Protein AF-A0A642VAM4-F1 (afdb_monomer_lite)

Structure (mmCIF, N/CA/C/O backbone):
data_AF-A0A642VAM4-F1
#
_entry.id   AF-A0A642VAM4-F1
#
loop_
_atom_site.group_PDB
_atom_site.id
_atom_site.type_symbol
_atom_site.label_atom_id
_atom_site.label_alt_id
_atom_site.label_comp_id
_atom_site.label_asym_id
_atom_site.label_entity_id
_atom_site.label_seq_id
_atom_site.pdbx_PDB_ins_code
_atom_site.Cartn_x
_atom_site.Cartn_y
_atom_site.Cartn_z
_atom_site.occupancy
_atom_site.B_iso_or_equiv
_atom_site.auth_seq_id
_atom_site.auth_comp_id
_atom_site.auth_asym_id
_atom_site.auth_atom_id
_atom_site.pdbx_PDB_model_num
ATOM 1 N N . MET A 1 1 ? 20.743 -8.799 20.109 1.00 31.53 1 MET A N 1
ATOM 2 C CA . MET A 1 1 ? 20.807 -8.190 18.761 1.00 31.53 1 MET A CA 1
ATOM 3 C C . MET A 1 1 ? 19.372 -8.131 18.314 1.00 31.53 1 MET A C 1
ATOM 5 O O . MET A 1 1 ? 18.839 -9.100 17.797 1.00 31.53 1 MET A O 1
ATOM 9 N N . ASP A 1 2 ? 18.741 -7.068 18.778 1.00 27.41 2 ASP A N 1
ATOM 10 C CA . ASP A 1 2 ? 17.347 -7.050 19.179 1.00 27.41 2 ASP A CA 1
ATOM 11 C C . ASP A 1 2 ? 16.451 -6.724 17.987 1.00 27.41 2 ASP A C 1
ATOM 13 O O . ASP A 1 2 ? 16.584 -5.674 17.354 1.00 27.41 2 ASP A O 1
ATOM 17 N N . ASP A 1 3 ? 15.558 -7.664 17.685 1.00 27.31 3 ASP A N 1
ATOM 18 C CA . ASP A 1 3 ? 14.416 -7.503 16.795 1.00 27.31 3 ASP A CA 1
ATOM 19 C C . ASP A 1 3 ? 13.495 -6.412 17.358 1.00 27.31 3 ASP A C 1
ATOM 21 O O . ASP A 1 3 ? 12.686 -6.652 18.252 1.00 27.31 3 ASP A O 1
ATOM 25 N N . LEU A 1 4 ? 13.648 -5.189 16.847 1.00 27.45 4 LEU A N 1
ATOM 26 C CA . LEU A 1 4 ? 12.804 -4.051 17.196 1.00 27.45 4 LEU A CA 1
ATOM 27 C C . LEU A 1 4 ? 11.344 -4.324 16.792 1.00 27.45 4 LEU A C 1
ATOM 29 O O . LEU A 1 4 ? 10.992 -4.384 15.606 1.00 27.45 4 LEU A O 1
ATOM 33 N N . GLU A 1 5 ? 10.520 -4.471 17.829 1.00 28.89 5 GLU A N 1
ATOM 34 C CA . GLU A 1 5 ? 9.065 -4.602 17.830 1.00 28.89 5 GLU A CA 1
A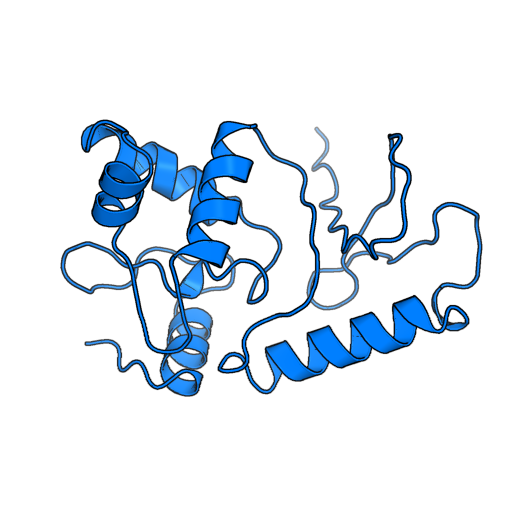TOM 35 C C . GLU A 1 5 ? 8.394 -3.602 16.876 1.00 28.89 5 GLU A C 1
ATOM 37 O O . GLU A 1 5 ? 8.727 -2.415 16.784 1.00 28.89 5 GLU A O 1
ATOM 42 N N . THR A 1 6 ? 7.477 -4.128 16.062 1.00 31.47 6 THR A N 1
ATOM 43 C CA . THR A 1 6 ? 6.891 -3.430 14.921 1.00 31.47 6 THR A CA 1
ATOM 44 C C . THR A 1 6 ? 5.561 -2.796 15.294 1.00 31.47 6 THR A C 1
ATOM 46 O O . THR A 1 6 ? 4.468 -3.318 15.082 1.00 31.47 6 THR A O 1
ATOM 49 N N . VAL A 1 7 ? 5.708 -1.552 15.704 1.00 31.05 7 VAL A N 1
ATOM 50 C CA . VAL A 1 7 ? 4.645 -0.604 15.969 1.00 31.05 7 VAL A CA 1
ATOM 51 C C . VAL A 1 7 ? 3.875 -0.178 14.713 1.00 31.05 7 VAL A C 1
ATOM 53 O O . VAL A 1 7 ? 4.486 0.267 13.740 1.00 31.05 7 VAL A O 1
ATOM 56 N N . CYS A 1 8 ? 2.536 -0.262 14.737 1.00 33.09 8 CYS A N 1
ATOM 57 C CA . CYS A 1 8 ? 1.639 0.350 13.745 1.00 33.09 8 CYS A CA 1
ATOM 58 C C . CYS A 1 8 ? 0.842 1.484 14.399 1.00 33.09 8 CYS A C 1
ATOM 60 O O . CYS A 1 8 ? 0.187 1.251 15.409 1.00 33.09 8 CYS A O 1
ATOM 62 N N . TYR A 1 9 ? 0.835 2.673 13.792 1.00 37.34 9 TYR A N 1
ATOM 63 C CA . TYR A 1 9 ? 0.047 3.815 14.258 1.00 37.34 9 TYR A CA 1
ATOM 64 C C . TYR A 1 9 ? -1.081 4.116 13.257 1.00 37.34 9 TYR A C 1
ATOM 66 O O . TYR A 1 9 ? -0.848 4.315 12.067 1.00 37.34 9 TYR A O 1
ATOM 74 N N . ILE A 1 10 ? -2.332 4.147 13.715 1.00 39.78 10 ILE A N 1
ATOM 75 C CA . ILE A 1 10 ? -3.439 4.711 12.932 1.00 39.78 10 ILE A CA 1
ATOM 76 C C . ILE A 1 10 ? -3.670 6.105 13.503 1.00 39.78 10 ILE A C 1
ATOM 78 O O . ILE A 1 10 ? -4.180 6.252 14.611 1.00 39.78 10 ILE A O 1
ATOM 82 N N . SER A 1 11 ? -3.211 7.128 12.779 1.00 33.75 11 SER A N 1
ATOM 83 C CA . SER A 1 11 ? -3.373 8.515 13.207 1.00 33.75 11 SER A CA 1
ATOM 84 C C . SER A 1 11 ? -4.836 8.911 13.082 1.00 33.75 11 SER A C 1
ATOM 86 O O . SER A 1 11 ? -5.355 9.092 11.984 1.00 33.75 11 SER A O 1
ATOM 88 N N . LEU A 1 12 ? -5.498 9.072 14.222 1.00 30.59 12 LEU A N 1
ATOM 89 C CA . LEU A 1 12 ? -6.784 9.745 14.292 1.00 30.59 12 LEU A CA 1
ATOM 90 C C . LEU A 1 12 ? -6.526 11.246 14.214 1.00 30.59 12 LEU A C 1
ATOM 92 O O . LEU A 1 12 ? -6.060 11.863 15.169 1.00 30.59 12 LEU A O 1
ATOM 96 N N . SER A 1 13 ? -6.779 11.833 13.048 1.00 26.75 13 SER A N 1
ATOM 97 C CA . SER A 1 13 ? -6.557 13.257 12.833 1.00 26.75 13 SER A CA 1
ATOM 98 C C . SER A 1 13 ? -7.499 14.102 13.698 1.00 26.75 13 SER A C 1
ATOM 100 O O . SER A 1 13 ? -8.688 14.214 13.405 1.00 26.75 13 SER A O 1
ATOM 102 N N . SER A 1 14 ? -6.942 14.786 14.692 1.00 31.16 14 SER A N 1
ATOM 103 C CA . SER A 1 14 ? -7.301 16.173 14.993 1.00 31.16 14 SER A CA 1
ATOM 104 C C . SER A 1 14 ? -6.051 16.890 15.503 1.00 31.16 14 SER A C 1
ATOM 106 O O . SER A 1 14 ? -5.667 16.713 16.652 1.00 31.16 14 SER A O 1
ATOM 108 N N . SER A 1 15 ? -5.399 17.627 14.596 1.00 36.22 15 SER A N 1
ATOM 109 C CA . SER A 1 15 ? -4.418 18.697 14.844 1.00 36.22 15 SER A CA 1
ATOM 110 C C . SER A 1 15 ? -3.511 18.563 16.079 1.00 36.22 15 SER A C 1
ATOM 112 O O . SER A 1 15 ? -3.882 19.000 17.165 1.00 36.22 15 SER A O 1
ATOM 114 N N . SER A 1 16 ? -2.294 18.055 15.864 1.00 28.23 16 SER A N 1
ATOM 115 C CA . SER A 1 16 ? -1.001 18.478 16.450 1.00 28.23 16 SER A CA 1
ATOM 116 C C . SER A 1 16 ? -0.077 17.268 16.623 1.00 28.23 16 SER A C 1
ATOM 118 O O . SER A 1 16 ? -0.332 16.346 17.387 1.00 28.23 16 SER A O 1
ATOM 120 N N . THR A 1 17 ? 0.990 17.244 15.831 1.00 31.89 17 THR A N 1
ATOM 121 C CA . THR A 1 17 ? 2.098 16.284 15.912 1.00 31.89 17 THR A CA 1
ATOM 122 C C . THR A 1 17 ? 3.120 16.727 16.949 1.00 31.89 17 THR A C 1
ATOM 124 O O . THR A 1 17 ? 3.502 17.894 16.894 1.00 31.89 17 THR A O 1
ATOM 127 N N . SER A 1 18 ? 3.660 15.794 17.745 1.00 28.38 18 SER A N 1
ATOM 128 C CA . SER A 1 18 ? 5.104 15.636 18.041 1.00 28.38 18 SER A CA 1
ATOM 129 C C . SER A 1 18 ? 5.340 14.315 18.841 1.00 28.38 18 SER A C 1
ATOM 131 O O . SER A 1 18 ? 4.356 13.667 19.198 1.00 28.38 18 SER A O 1
ATOM 133 N N . PRO A 1 19 ? 6.584 13.801 18.963 1.00 31.66 19 PRO A N 1
ATOM 134 C CA . PRO A 1 19 ? 7.017 12.510 18.401 1.00 31.66 19 PRO A CA 1
ATOM 135 C C . PRO A 1 19 ? 7.529 11.550 19.500 1.00 31.66 19 PRO A C 1
ATOM 137 O O . PRO A 1 19 ? 7.694 11.978 20.628 1.00 31.66 19 PRO A O 1
ATOM 140 N N . GLU A 1 20 ? 7.827 10.284 19.173 1.00 33.62 20 GLU A N 1
ATOM 141 C CA . GLU A 1 20 ? 8.321 9.217 20.094 1.00 33.62 20 GLU A CA 1
ATOM 142 C C . GLU A 1 20 ? 7.218 8.305 20.671 1.00 33.62 20 GLU A C 1
ATOM 144 O O . GLU A 1 20 ? 6.982 8.246 21.872 1.00 33.62 20 GLU A O 1
ATOM 149 N N . LEU A 1 21 ? 6.462 7.624 19.799 1.00 32.59 21 LEU A N 1
ATOM 150 C CA . LEU A 1 21 ? 5.102 7.225 20.155 1.00 32.59 21 LEU A CA 1
ATOM 151 C C . LEU A 1 21 ? 4.635 5.854 19.586 1.00 32.59 21 LEU A C 1
ATOM 153 O O . LEU A 1 21 ? 4.150 5.760 18.460 1.00 32.59 21 LEU A O 1
ATOM 157 N N . PHE A 1 22 ? 4.718 4.840 20.460 1.00 33.88 22 PHE A N 1
ATOM 158 C CA . PHE A 1 22 ? 3.704 3.795 20.754 1.00 33.88 22 PHE A CA 1
ATOM 159 C C . PHE A 1 22 ? 3.564 2.530 19.936 1.00 33.88 22 PHE A C 1
ATOM 161 O O . PHE A 1 22 ? 2.669 2.437 19.101 1.00 33.88 22 PHE A O 1
ATOM 168 N N . GLY A 1 23 ? 4.346 1.512 20.321 1.00 28.81 23 GLY A N 1
ATOM 169 C CA . GLY A 1 23 ? 4.054 0.105 20.045 1.00 28.81 23 GLY A CA 1
ATOM 170 C C . GLY A 1 23 ? 2.664 -0.289 20.477 1.00 28.81 23 GLY A C 1
ATOM 171 O O . GLY A 1 23 ? 2.146 0.256 21.440 1.00 28.81 23 GLY A O 1
ATOM 172 N N . ASP A 1 24 ? 1.980 -1.191 19.791 1.00 36.69 24 ASP A N 1
ATOM 173 C CA . ASP A 1 24 ? 2.335 -2.224 18.829 1.00 36.69 24 ASP A CA 1
ATOM 174 C C . ASP A 1 24 ? 0.896 -2.584 18.218 1.00 36.69 24 ASP A C 1
ATOM 176 O O . ASP A 1 24 ? -0.109 -2.470 18.898 1.00 36.69 24 ASP A O 1
ATOM 180 N N . ALA A 1 25 ? 0.679 -2.941 16.930 1.00 33.88 25 ALA A N 1
ATOM 181 C CA . ALA A 1 25 ? -0.522 -3.564 16.214 1.00 33.88 25 ALA A CA 1
ATOM 182 C C . ALA A 1 25 ? -1.437 -4.850 16.655 1.00 33.88 25 ALA A C 1
ATOM 184 O O . ALA A 1 25 ? -1.590 -5.791 15.869 1.00 33.88 25 ALA A O 1
ATOM 185 N N . ARG A 1 26 ? -2.060 -5.018 17.850 1.00 32.59 26 ARG A N 1
ATOM 186 C CA . ARG A 1 26 ? -2.275 -6.362 18.543 1.00 32.59 26 ARG A CA 1
ATOM 187 C C . ARG A 1 26 ? -2.992 -7.474 17.807 1.00 32.59 26 ARG A C 1
ATOM 189 O O . ARG A 1 26 ? -4.005 -7.300 17.152 1.00 32.59 26 ARG A O 1
ATOM 196 N N . ALA A 1 27 ? -2.554 -8.693 18.102 1.00 35.22 27 ALA A N 1
ATOM 197 C CA . ALA A 1 27 ? -3.352 -9.923 18.076 1.00 35.22 27 ALA A CA 1
ATOM 198 C C . ALA A 1 27 ? -3.665 -10.565 16.714 1.00 35.22 27 ALA A C 1
ATOM 200 O O . ALA A 1 27 ? -4.017 -11.741 16.681 1.00 35.22 27 ALA A O 1
ATOM 201 N N . ARG A 1 28 ? -3.413 -9.894 15.587 1.00 35.50 28 ARG A N 1
ATOM 202 C CA . ARG A 1 28 ? -3.104 -10.592 14.314 1.00 35.50 28 ARG A CA 1
ATOM 203 C C . ARG A 1 28 ? -1.684 -10.294 13.816 1.00 35.50 28 ARG A C 1
ATOM 205 O O . ARG A 1 28 ? -1.154 -11.045 13.004 1.00 35.50 28 ARG A O 1
ATOM 212 N N . LEU A 1 29 ? -1.066 -9.270 14.421 1.00 39.75 29 LEU A N 1
ATOM 213 C CA . LEU A 1 29 ? 0.345 -8.886 14.364 1.00 39.75 29 LEU A CA 1
ATOM 214 C C . LEU A 1 29 ? 1.056 -8.977 15.751 1.00 39.75 29 LEU A C 1
ATOM 216 O O . LEU A 1 29 ? 2.182 -8.511 15.828 1.00 39.75 29 LEU A O 1
ATOM 220 N N . LYS A 1 30 ? 0.436 -9.535 16.828 1.00 32.56 30 LYS A N 1
ATOM 221 C CA . LYS A 1 30 ? 0.907 -9.559 18.262 1.00 32.56 30 LYS A CA 1
ATOM 222 C C . LYS A 1 30 ? 1.531 -8.256 18.776 1.00 32.56 30 LYS A C 1
ATOM 224 O O . LYS A 1 30 ? 2.703 -8.016 18.556 1.00 32.56 30 LYS A O 1
ATOM 229 N N . THR A 1 31 ? 0.781 -7.377 19.402 1.00 32.84 31 THR A N 1
ATOM 230 C CA . THR A 1 31 ? 1.242 -5.995 19.368 1.00 32.84 31 THR A CA 1
ATOM 231 C C . THR A 1 31 ? 0.382 -5.095 20.283 1.00 32.84 31 THR A C 1
ATOM 233 O O . THR A 1 31 ? -0.711 -4.716 19.968 1.00 32.84 31 THR A O 1
ATOM 236 N N . ASP A 1 32 ? 0.709 -4.849 21.529 1.00 35.31 32 ASP A N 1
ATOM 237 C CA . ASP A 1 32 ? -0.149 -4.042 22.411 1.00 35.31 32 ASP A CA 1
ATOM 238 C C . ASP A 1 32 ? -0.590 -2.671 21.863 1.00 35.31 32 ASP A C 1
ATOM 240 O O . ASP A 1 32 ? 0.234 -1.787 21.772 1.00 35.31 32 ASP A O 1
ATOM 244 N N . LEU A 1 33 ? -1.873 -2.435 21.540 1.00 39.69 33 LEU A N 1
ATOM 245 C CA . LEU A 1 33 ? -2.341 -1.062 21.293 1.00 39.69 33 LEU A CA 1
ATOM 246 C C . LEU A 1 33 ? -2.373 -0.355 22.652 1.00 39.69 33 LEU A C 1
ATOM 248 O O . LEU A 1 33 ? -3.319 -0.540 23.417 1.00 39.69 33 LEU A O 1
ATOM 252 N N . VAL A 1 34 ? -1.312 0.388 22.971 1.00 39.12 34 VAL A N 1
ATOM 253 C CA . VAL A 1 34 ? -1.170 1.138 24.224 1.00 39.12 34 VAL A CA 1
ATOM 254 C C . VAL A 1 34 ? -1.453 2.610 23.966 1.00 39.12 34 VAL A C 1
ATOM 256 O O . VAL A 1 34 ? -0.989 3.196 22.987 1.00 39.12 34 VAL A O 1
ATOM 259 N N . SER A 1 35 ? -2.232 3.220 24.853 1.00 37.09 35 SER A N 1
ATOM 260 C CA . SER A 1 35 ? -2.413 4.664 24.870 1.00 37.09 35 SER A CA 1
ATOM 261 C C . SER A 1 35 ? -1.116 5.380 25.182 1.00 37.09 35 SER A C 1
ATOM 263 O O . SER A 1 35 ? -0.380 5.009 26.097 1.00 37.09 35 SER A O 1
ATOM 265 N N . VAL A 1 36 ? -0.952 6.507 24.523 1.00 39.44 36 VAL A N 1
ATOM 266 C CA . VAL A 1 36 ? 0.144 7.441 24.736 1.00 39.44 36 VAL A CA 1
ATOM 267 C C . VAL A 1 36 ? 0.289 7.921 26.174 1.00 39.44 36 VAL A C 1
ATOM 269 O O . VAL A 1 36 ? 1.379 8.122 26.696 1.00 39.44 36 VAL A O 1
ATOM 272 N N . ASP A 1 37 ? -0.860 8.138 26.783 1.00 43.47 37 ASP A N 1
ATOM 273 C CA . ASP A 1 37 ? -1.090 8.900 27.998 1.00 43.47 37 ASP A CA 1
ATOM 274 C C . ASP A 1 37 ? -1.597 8.007 29.140 1.00 43.47 37 ASP A C 1
ATOM 276 O O . ASP A 1 37 ? -2.084 8.501 30.153 1.00 43.47 37 ASP A O 1
ATOM 280 N N . GLY A 1 38 ? -1.514 6.682 28.976 1.00 43.47 38 GLY A N 1
ATOM 281 C CA . GLY A 1 38 ? -2.087 5.714 29.918 1.00 43.47 38 GLY A CA 1
ATOM 282 C C . GLY A 1 38 ? -3.622 5.695 29.938 1.00 43.47 38 GLY A C 1
ATOM 283 O O . GLY A 1 38 ? -4.207 5.062 30.820 1.00 43.47 38 GLY A O 1
ATOM 284 N N . SER A 1 39 ? -4.284 6.390 29.004 1.00 50.53 39 SER A N 1
ATOM 285 C CA . SER A 1 39 ? -5.734 6.340 28.861 1.00 50.53 39 SER A CA 1
ATOM 286 C C . SER A 1 39 ? -6.212 4.953 28.424 1.00 50.53 39 SER A C 1
ATOM 288 O O . SER A 1 39 ? -5.606 4.238 27.636 1.00 50.53 39 SER A O 1
ATOM 290 N N . ASP A 1 40 ? -7.354 4.527 28.939 1.00 57.69 40 ASP A N 1
ATOM 291 C CA . ASP A 1 40 ? -7.969 3.291 28.472 1.00 57.69 40 ASP A CA 1
ATOM 292 C C . ASP A 1 40 ? -8.472 3.503 27.029 1.00 57.69 40 ASP A C 1
ATOM 294 O O . ASP A 1 40 ? -9.542 4.081 26.821 1.00 57.69 40 ASP A O 1
ATOM 298 N N . LEU A 1 41 ? -7.691 3.082 26.021 1.00 56.84 41 LEU A N 1
ATOM 299 C CA . LEU A 1 41 ? -8.042 3.224 24.597 1.00 56.84 41 LEU A CA 1
ATOM 300 C C . LEU A 1 41 ? -9.391 2.573 24.275 1.00 56.84 41 LEU A C 1
ATOM 302 O O . LEU A 1 41 ? -10.129 3.061 23.423 1.00 56.84 41 LEU A O 1
ATOM 306 N N . GLU A 1 42 ? -9.763 1.510 24.990 1.00 53.62 42 GLU A N 1
ATOM 307 C CA . GLU A 1 42 ? -11.062 0.849 24.839 1.00 53.62 42 GLU A CA 1
ATOM 308 C C . G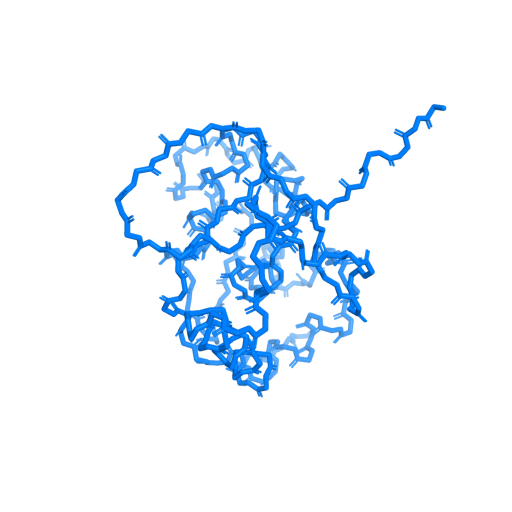LU A 1 42 ? -12.214 1.675 25.444 1.00 53.62 42 GLU A C 1
ATOM 310 O O . GLU A 1 42 ? -13.379 1.297 25.315 1.00 53.62 42 GLU A O 1
ATOM 315 N N . LYS A 1 43 ? -11.948 2.828 26.068 1.00 59.34 43 LYS A N 1
ATOM 316 C CA . LYS A 1 43 ? -12.960 3.838 26.426 1.00 59.34 43 LYS A CA 1
ATOM 317 C C . LYS A 1 43 ? -12.989 5.022 25.464 1.00 59.34 43 LYS A C 1
ATOM 319 O O . LYS A 1 43 ? -14.010 5.708 25.416 1.00 59.34 43 LYS A O 1
ATOM 324 N N . ASP A 1 44 ? -11.948 5.223 24.658 1.00 59.94 44 ASP A N 1
ATOM 325 C CA . ASP A 1 44 ? -11.924 6.274 23.644 1.00 59.94 44 ASP A CA 1
ATOM 326 C C . ASP A 1 44 ? -12.877 5.925 22.486 1.00 59.94 44 ASP A C 1
ATOM 328 O O . ASP A 1 44 ? -12.726 4.930 21.770 1.00 59.94 44 ASP A O 1
ATOM 332 N N . SER A 1 45 ? -13.894 6.764 22.287 1.00 62.53 45 SER A N 1
ATOM 333 C CA . SER A 1 45 ? -14.891 6.587 21.227 1.00 62.53 45 SER A CA 1
ATOM 334 C C . SER A 1 45 ? -14.277 6.612 19.822 1.00 62.53 45 SER A C 1
ATOM 336 O O . SER A 1 45 ? -14.777 5.936 18.918 1.00 62.53 45 SER A O 1
ATOM 338 N N . ARG A 1 46 ? -13.167 7.331 19.627 1.00 60.34 46 ARG A N 1
ATOM 339 C CA . ARG A 1 46 ? -12.443 7.419 18.351 1.00 60.34 46 ARG A CA 1
ATOM 340 C C . ARG A 1 46 ? -11.695 6.123 18.056 1.00 60.34 46 ARG A C 1
ATOM 342 O O . ARG A 1 46 ? -11.702 5.661 16.913 1.00 60.34 46 ARG A O 1
ATOM 349 N N . PHE A 1 47 ? -11.099 5.510 19.079 1.00 61.22 47 PHE A N 1
ATOM 350 C CA . PHE A 1 47 ? -10.431 4.215 18.954 1.00 61.22 47 PHE A CA 1
ATOM 351 C C . PHE A 1 47 ? -11.426 3.115 18.578 1.00 61.22 47 PHE A C 1
ATOM 353 O O . PHE A 1 47 ? -11.193 2.385 17.614 1.00 61.22 47 PHE A O 1
ATOM 360 N N . LYS A 1 48 ? -12.582 3.056 19.255 1.00 61.88 48 LYS A N 1
ATOM 361 C CA . LYS A 1 48 ? -13.668 2.119 18.909 1.00 61.88 48 LYS A CA 1
ATOM 362 C C . LYS A 1 48 ? -14.110 2.271 17.460 1.00 61.88 48 LYS A C 1
ATOM 364 O O . LYS A 1 48 ? -14.122 1.291 16.721 1.00 61.88 48 LYS A O 1
ATOM 369 N N . LYS A 1 49 ? -14.377 3.510 17.036 1.00 65.19 49 LYS A N 1
ATOM 370 C CA . LYS A 1 49 ? -14.776 3.814 15.659 1.00 65.19 49 LYS A CA 1
ATOM 371 C C . LYS A 1 49 ? -13.715 3.381 14.644 1.00 65.19 49 LYS A C 1
ATOM 373 O O . LYS A 1 49 ? -14.043 2.790 13.623 1.00 65.19 49 LYS A O 1
ATOM 378 N N . THR A 1 50 ? -12.440 3.620 14.939 1.00 63.69 50 THR A N 1
ATOM 379 C CA . THR A 1 50 ? -11.325 3.200 14.073 1.00 63.69 50 THR A CA 1
ATOM 380 C C . THR A 1 50 ? -11.235 1.685 13.974 1.00 63.69 50 THR A C 1
ATOM 382 O O . THR A 1 50 ? -11.089 1.142 12.883 1.00 63.69 50 THR A O 1
ATOM 385 N N . LYS A 1 51 ? -11.354 0.989 15.107 1.00 65.50 51 LYS A N 1
ATOM 386 C CA . LYS A 1 51 ? -11.341 -0.474 15.187 1.00 65.50 51 LYS A CA 1
ATOM 387 C C . LYS A 1 51 ? -12.479 -1.084 14.367 1.00 65.50 51 LYS A C 1
ATOM 389 O O . LYS A 1 51 ? -12.249 -2.047 13.639 1.00 65.50 51 LYS A O 1
ATOM 394 N N . GLU A 1 52 ? -13.671 -0.495 14.435 1.00 67.25 52 GLU A N 1
ATOM 395 C CA . GLU A 1 52 ? -14.816 -0.865 13.597 1.00 67.25 52 GLU A CA 1
ATOM 396 C C . GLU A 1 52 ? -14.531 -0.618 12.110 1.00 67.25 52 GLU A C 1
ATOM 398 O O . GLU A 1 52 ? -14.675 -1.533 11.308 1.00 67.25 52 GLU A O 1
ATOM 403 N N . GLN A 1 53 ? -14.015 0.556 11.738 1.00 66.38 53 GLN A N 1
ATOM 404 C CA . GLN A 1 53 ? -13.660 0.864 10.346 1.00 66.38 53 GLN A CA 1
ATOM 405 C C . GLN A 1 53 ? -12.582 -0.075 9.779 1.00 66.38 53 GLN A C 1
ATOM 407 O O . GLN A 1 53 ? -12.665 -0.491 8.625 1.00 66.38 53 GLN A O 1
ATOM 412 N N . VAL A 1 54 ? -11.573 -0.438 10.576 1.00 66.88 54 VAL A N 1
ATOM 413 C CA . VAL A 1 54 ? -10.548 -1.416 10.178 1.00 66.88 54 VAL A CA 1
ATOM 414 C C . VAL A 1 54 ? -11.165 -2.799 9.997 1.00 66.88 54 VAL A C 1
ATOM 416 O O . VAL A 1 54 ? -10.856 -3.480 9.019 1.00 66.88 54 VAL A O 1
ATOM 419 N N . LYS A 1 55 ? -12.048 -3.220 10.910 1.00 66.25 55 LYS A N 1
ATOM 420 C CA . LYS A 1 55 ? -12.769 -4.491 10.789 1.00 66.25 55 LYS A CA 1
ATOM 421 C C . LYS A 1 55 ? -13.598 -4.524 9.503 1.00 66.25 55 LYS A C 1
ATOM 423 O O . LYS A 1 55 ? -13.470 -5.480 8.740 1.00 66.25 55 LYS A O 1
ATOM 428 N N . ASP A 1 56 ? -14.337 -3.457 9.220 1.00 68.12 56 ASP A N 1
ATOM 429 C CA . ASP A 1 56 ? -15.130 -3.312 7.999 1.00 68.12 56 ASP A CA 1
ATOM 430 C C . ASP A 1 56 ? -14.264 -3.396 6.737 1.00 68.12 56 ASP A C 1
ATOM 432 O O . ASP A 1 56 ? -14.662 -4.025 5.758 1.00 68.12 56 ASP A O 1
ATOM 436 N N . LEU A 1 57 ? -13.070 -2.796 6.744 1.00 66.50 57 LEU A N 1
ATOM 437 C CA . LEU A 1 57 ? -12.128 -2.875 5.623 1.00 66.50 57 LEU A CA 1
ATOM 438 C C . LEU A 1 57 ? -11.539 -4.278 5.447 1.00 66.50 57 LEU A C 1
ATOM 440 O O . LEU A 1 57 ? -11.301 -4.702 4.322 1.00 66.50 57 LEU A O 1
ATOM 444 N N . ILE A 1 58 ? -11.312 -5.018 6.533 1.00 64.56 58 ILE A N 1
ATOM 445 C CA . ILE A 1 58 ? -10.847 -6.410 6.458 1.00 64.56 58 ILE A CA 1
ATOM 446 C C . ILE A 1 58 ? -11.946 -7.319 5.896 1.00 64.56 58 ILE A C 1
ATOM 448 O O . ILE A 1 58 ? -11.661 -8.199 5.084 1.00 64.56 58 ILE A O 1
ATOM 452 N N . GLU A 1 59 ? -13.189 -7.121 6.333 1.00 66.62 59 GLU A N 1
ATOM 453 C CA . GLU A 1 59 ? -14.348 -7.896 5.876 1.00 66.62 59 GLU A CA 1
ATOM 454 C C . GLU A 1 59 ? -14.769 -7.512 4.452 1.00 66.62 59 GLU A C 1
ATOM 456 O O . GLU A 1 59 ? -15.267 -8.348 3.701 1.00 66.62 59 GLU A O 1
ATOM 461 N N . SER A 1 60 ? -14.543 -6.257 4.062 1.00 71.19 60 SER A N 1
ATOM 462 C CA . SER A 1 60 ? -14.876 -5.694 2.752 1.00 71.19 60 SER A CA 1
ATOM 463 C C . SER A 1 60 ? -13.708 -4.865 2.194 1.00 71.19 60 SER A C 1
ATOM 465 O O . SER A 1 60 ? -13.818 -3.637 2.108 1.00 71.19 60 SER A O 1
ATOM 467 N N . PRO A 1 61 ? -12.607 -5.502 1.742 1.00 67.69 61 PRO A N 1
ATOM 468 C CA . PRO A 1 61 ? -11.434 -4.797 1.203 1.00 67.69 61 PRO A CA 1
ATOM 469 C C . PRO A 1 61 ? -11.747 -3.984 -0.063 1.00 67.69 61 PRO A C 1
ATOM 471 O O . PRO A 1 61 ? -10.999 -3.084 -0.438 1.00 67.69 61 PRO A O 1
ATOM 474 N N . GLY A 1 62 ? -12.899 -4.253 -0.687 1.00 67.81 62 GLY A N 1
ATOM 475 C CA . GLY A 1 62 ? -13.440 -3.472 -1.792 1.00 67.81 62 GLY A CA 1
ATOM 476 C C . GLY A 1 62 ? -13.993 -2.091 -1.420 1.00 67.81 62 GLY A C 1
ATOM 477 O O . GLY A 1 62 ? -14.383 -1.342 -2.313 1.00 67.81 62 GLY A O 1
ATOM 478 N N . LYS A 1 63 ? -14.041 -1.722 -0.134 1.00 71.62 63 LYS A N 1
ATOM 479 C CA . LYS A 1 63 ? -14.387 -0.360 0.297 1.00 71.62 63 LYS A CA 1
ATOM 480 C C . LYS A 1 63 ? -13.145 0.531 0.284 1.00 71.62 63 LYS A C 1
ATOM 482 O O . LYS A 1 63 ? -12.068 0.132 0.718 1.00 71.62 63 LYS A O 1
ATOM 487 N N . GLN A 1 64 ? -13.295 1.770 -0.182 1.00 66.00 64 GLN A N 1
ATOM 488 C CA . GLN A 1 64 ? -12.228 2.759 -0.058 1.00 66.00 64 GLN A CA 1
ATOM 489 C C . GLN A 1 64 ? -12.041 3.120 1.420 1.00 66.00 64 GLN A C 1
ATOM 491 O O . GLN A 1 64 ? -12.992 3.521 2.092 1.00 66.00 64 GLN A O 1
ATOM 496 N N . SER A 1 65 ? -10.813 2.977 1.918 1.00 67.75 65 SER A N 1
ATOM 497 C CA . SER A 1 65 ? -10.468 3.414 3.268 1.00 67.75 65 SER A CA 1
ATOM 498 C C . SER A 1 65 ? -10.592 4.932 3.373 1.00 67.75 65 SER A C 1
ATOM 500 O O . SER A 1 65 ? -10.018 5.661 2.567 1.00 67.75 65 SER A O 1
ATOM 502 N N . GLN A 1 66 ? -11.320 5.397 4.386 1.00 70.88 66 GLN A N 1
ATOM 503 C CA . GLN A 1 66 ? -11.331 6.801 4.813 1.00 70.88 66 GLN A CA 1
ATOM 504 C C . GLN A 1 66 ? -10.427 7.025 6.035 1.00 70.88 66 GLN A C 1
ATOM 506 O O . GLN A 1 66 ? -10.471 8.082 6.658 1.00 70.88 66 GLN A O 1
ATOM 511 N N . LEU A 1 67 ? -9.645 6.010 6.416 1.00 68.88 67 LEU A N 1
ATOM 512 C CA . LEU A 1 67 ? -8.738 6.096 7.549 1.00 68.88 67 LEU A CA 1
ATOM 513 C C . LEU A 1 67 ? -7.485 6.866 7.156 1.00 68.88 67 LEU A C 1
ATOM 515 O O . LEU A 1 67 ? -6.762 6.476 6.237 1.00 68.88 67 LEU A O 1
ATOM 519 N N . THR A 1 68 ? -7.197 7.910 7.920 1.00 67.81 68 THR A N 1
ATOM 520 C CA . THR A 1 68 ? -5.869 8.513 7.958 1.00 67.81 68 THR A CA 1
ATOM 521 C C . THR A 1 68 ? -4.908 7.530 8.630 1.00 67.81 68 THR A C 1
ATOM 523 O O . THR A 1 68 ? -5.236 6.920 9.648 1.00 67.81 68 THR A O 1
ATOM 526 N N . TYR A 1 69 ? -3.718 7.343 8.062 1.00 70.38 69 TYR A N 1
ATOM 527 C CA . TYR A 1 69 ? -2.700 6.449 8.610 1.00 70.38 69 TYR A CA 1
ATOM 528 C C . TYR A 1 69 ? -1.336 7.134 8.644 1.00 70.38 69 TYR A C 1
ATOM 530 O O . TYR A 1 69 ? -1.087 8.094 7.920 1.00 70.38 69 TYR A O 1
ATOM 538 N N . SER A 1 70 ? -0.441 6.621 9.485 1.00 68.00 70 SER A N 1
ATOM 539 C CA . SER A 1 70 ? 0.974 6.979 9.460 1.00 68.00 70 SER A CA 1
ATOM 540 C C . SER A 1 70 ? 1.791 5.755 9.851 1.00 68.00 70 SER A C 1
ATOM 542 O O . SER A 1 70 ? 1.441 5.038 10.781 1.00 68.00 70 SER A O 1
ATOM 544 N N . GLN A 1 71 ? 2.870 5.474 9.131 1.00 71.44 71 GLN A N 1
ATOM 545 C CA . GLN A 1 71 ? 3.752 4.359 9.466 1.00 71.44 71 GLN A CA 1
ATOM 546 C C . GLN A 1 71 ? 5.218 4.760 9.359 1.00 71.44 71 GLN A C 1
ATOM 548 O O . GLN A 1 71 ? 5.610 5.574 8.519 1.00 71.44 71 GLN A O 1
ATOM 553 N N . THR A 1 72 ? 6.034 4.162 10.224 1.00 80.50 72 THR A N 1
ATOM 554 C CA . THR A 1 72 ? 7.477 4.386 10.264 1.00 80.50 72 THR A CA 1
ATOM 555 C C . THR A 1 72 ? 8.149 3.773 9.042 1.00 80.50 72 THR A C 1
ATOM 557 O O . THR A 1 72 ? 8.010 2.579 8.772 1.00 80.50 72 THR A O 1
ATOM 560 N N . GLY A 1 73 ? 8.926 4.590 8.338 1.00 82.31 73 GLY A N 1
ATOM 561 C CA . GLY A 1 73 ? 9.705 4.206 7.169 1.00 82.31 73 GLY A CA 1
ATOM 562 C C . GLY A 1 73 ? 10.563 5.363 6.676 1.00 82.31 73 GLY A C 1
ATOM 563 O O . GLY A 1 73 ? 10.455 6.485 7.176 1.00 82.31 73 GLY A O 1
ATOM 564 N N . THR A 1 74 ? 11.415 5.095 5.691 1.00 90.94 74 THR A N 1
ATOM 565 C CA . THR A 1 74 ? 12.175 6.141 4.999 1.00 90.94 74 THR A CA 1
ATOM 566 C C . THR A 1 74 ? 11.237 7.051 4.206 1.00 90.94 74 THR A C 1
ATOM 568 O O . THR A 1 74 ? 10.140 6.644 3.824 1.00 90.94 74 THR A O 1
ATOM 571 N N . GLU A 1 75 ? 11.678 8.267 3.883 1.00 92.94 75 GLU A N 1
ATOM 572 C CA . GLU A 1 75 ? 10.894 9.183 3.038 1.00 92.94 75 GLU A CA 1
ATOM 573 C C . GLU A 1 75 ? 10.535 8.556 1.683 1.00 92.94 75 GLU A C 1
ATOM 575 O O . GLU A 1 75 ? 9.421 8.709 1.188 1.00 92.94 75 GLU A O 1
ATOM 580 N N . PHE A 1 76 ? 11.439 7.746 1.122 1.00 95.00 76 PHE A N 1
ATOM 581 C CA . PHE A 1 76 ? 11.160 6.980 -0.090 1.00 95.00 76 PHE A CA 1
ATOM 582 C C . PHE A 1 76 ? 10.033 5.957 0.109 1.00 95.00 76 PHE A C 1
ATOM 584 O O . PHE A 1 76 ? 9.141 5.848 -0.730 1.00 95.00 76 PHE A O 1
ATOM 591 N N . GLN A 1 77 ? 10.052 5.216 1.220 1.00 94.56 77 GLN A N 1
ATOM 592 C CA . GLN A 1 77 ? 9.001 4.251 1.539 1.00 94.56 77 GLN A CA 1
ATOM 593 C C . GLN A 1 77 ? 7.644 4.936 1.696 1.00 94.56 77 GLN A C 1
ATOM 595 O O . GLN A 1 77 ? 6.680 4.498 1.070 1.00 94.56 77 GLN A O 1
ATOM 600 N N . LYS A 1 78 ? 7.590 6.041 2.449 1.00 89.25 78 LYS A N 1
ATOM 601 C CA . LYS A 1 78 ? 6.374 6.846 2.629 1.00 89.25 78 LYS A CA 1
ATOM 602 C C . LYS A 1 78 ? 5.822 7.337 1.293 1.00 89.25 78 LYS A C 1
ATOM 604 O O . LYS A 1 78 ? 4.665 7.063 0.992 1.00 89.25 78 LYS A O 1
ATOM 609 N N . LYS A 1 79 ? 6.674 7.918 0.437 1.00 95.12 79 LYS A N 1
ATOM 610 C CA . LYS A 1 79 ? 6.283 8.375 -0.909 1.00 95.12 79 LYS A CA 1
ATOM 611 C C . LYS A 1 79 ? 5.657 7.250 -1.742 1.00 95.12 79 LYS A C 1
ATOM 613 O O . LYS A 1 79 ? 4.651 7.464 -2.414 1.00 95.12 79 LYS A O 1
ATOM 618 N N . VAL A 1 80 ? 6.230 6.045 -1.691 1.00 97.00 80 VAL A N 1
ATOM 619 C CA . VAL A 1 80 ? 5.676 4.869 -2.381 1.00 97.00 80 VAL A CA 1
ATOM 620 C C . VAL A 1 80 ? 4.328 4.462 -1.780 1.00 97.00 80 VAL A C 1
ATOM 622 O O . VAL A 1 80 ? 3.383 4.225 -2.527 1.00 97.00 80 VAL A O 1
ATOM 625 N N . TRP A 1 81 ? 4.208 4.384 -0.454 1.00 94.31 81 TRP A N 1
ATOM 626 C CA . TRP A 1 81 ? 2.959 3.997 0.213 1.00 94.31 81 TRP A CA 1
ATOM 627 C C . TRP A 1 81 ? 1.812 4.970 -0.072 1.00 94.31 81 TRP A C 1
ATOM 629 O O . TRP A 1 81 ? 0.714 4.523 -0.405 1.00 94.31 81 TRP A O 1
ATOM 639 N N . ASP A 1 82 ? 2.081 6.272 -0.034 1.00 92.56 82 ASP A N 1
ATOM 640 C CA . ASP A 1 82 ? 1.083 7.305 -0.323 1.00 92.56 82 ASP A CA 1
ATOM 641 C C . ASP A 1 82 ? 0.636 7.247 -1.786 1.00 92.56 82 ASP A C 1
ATOM 643 O O . ASP A 1 82 ? -0.559 7.311 -2.086 1.00 92.56 82 ASP A O 1
ATOM 647 N N . TYR A 1 83 ? 1.580 7.013 -2.704 1.00 95.69 83 TYR A N 1
ATOM 648 C CA . TYR A 1 83 ? 1.262 6.803 -4.113 1.00 95.69 83 TYR A CA 1
ATOM 649 C C . TYR A 1 83 ? 0.371 5.575 -4.333 1.00 95.69 83 TYR A C 1
ATOM 651 O O . TYR A 1 83 ? -0.571 5.639 -5.121 1.00 95.69 83 TYR A O 1
ATOM 659 N N . LEU A 1 84 ? 0.626 4.470 -3.626 1.00 94.44 84 LEU A N 1
ATOM 660 C CA . LEU A 1 84 ? -0.208 3.263 -3.667 1.00 94.44 84 LEU A CA 1
ATOM 661 C C . LEU A 1 84 ? -1.656 3.552 -3.249 1.00 94.44 84 LEU A C 1
ATOM 663 O O . LEU A 1 84 ? -2.591 3.084 -3.903 1.00 94.44 84 LEU A O 1
ATOM 667 N N . VAL A 1 85 ? -1.837 4.310 -2.165 1.00 90.12 85 VAL A N 1
ATOM 668 C CA . VAL A 1 85 ? -3.158 4.666 -1.628 1.00 90.12 85 VAL A CA 1
ATOM 669 C C . VAL A 1 85 ? -3.912 5.593 -2.574 1.00 90.12 85 VAL A C 1
ATOM 671 O O . VAL A 1 85 ? -5.099 5.383 -2.816 1.00 90.12 85 VAL A O 1
ATOM 674 N N . TYR A 1 86 ? -3.226 6.582 -3.142 1.00 90.56 86 TYR A N 1
ATOM 675 C CA . TYR A 1 86 ? -3.834 7.537 -4.064 1.00 90.56 86 TYR A CA 1
ATOM 676 C C . TYR A 1 86 ? -4.160 6.921 -5.434 1.00 90.56 86 TYR A C 1
ATOM 678 O O . TYR A 1 86 ? -5.214 7.194 -6.009 1.00 90.56 86 TYR A O 1
ATOM 686 N N . SER A 1 87 ? -3.268 6.077 -5.957 1.00 93.50 87 SER A N 1
ATOM 687 C CA . SER A 1 87 ? -3.299 5.655 -7.365 1.00 93.50 87 SER A CA 1
ATOM 688 C C . SER A 1 87 ? -4.035 4.340 -7.609 1.00 93.50 87 SER A C 1
ATOM 690 O O . SER A 1 87 ? -4.266 3.983 -8.763 1.00 93.50 87 SER A O 1
ATOM 692 N N . THR A 1 88 ? -4.409 3.598 -6.560 1.00 92.06 88 THR A N 1
ATOM 693 C CA . THR A 1 88 ? -5.114 2.316 -6.711 1.00 92.06 88 THR A CA 1
ATOM 694 C C . THR A 1 88 ? -6.515 2.353 -6.116 1.00 92.06 88 THR A C 1
ATOM 696 O O . THR A 1 88 ? -6.740 2.808 -4.996 1.00 92.06 88 THR A O 1
ATOM 699 N N . LYS A 1 89 ? -7.469 1.790 -6.856 1.00 91.06 89 LYS A N 1
ATOM 700 C CA . LYS A 1 89 ? -8.840 1.533 -6.399 1.00 91.06 89 LYS A CA 1
ATOM 701 C C . LYS A 1 89 ? -9.085 0.026 -6.268 1.00 91.06 89 LYS A C 1
ATOM 703 O O . LYS A 1 89 ? -8.387 -0.751 -6.925 1.00 91.06 89 LYS A O 1
ATOM 708 N N . PRO A 1 90 ? -10.070 -0.398 -5.463 1.00 90.56 90 PRO A N 1
ATOM 709 C CA . PRO A 1 90 ? -10.568 -1.769 -5.487 1.00 90.56 90 PRO A CA 1
ATOM 710 C C . PRO A 1 90 ? -10.773 -2.295 -6.912 1.00 90.56 90 PRO A C 1
ATOM 712 O O . PRO A 1 90 ? -11.328 -1.592 -7.756 1.00 90.56 90 PRO A O 1
ATOM 715 N N . GLY A 1 91 ? -10.277 -3.501 -7.183 1.00 92.12 91 GLY A N 1
ATOM 716 C CA . GLY A 1 91 ? -10.395 -4.159 -8.488 1.00 92.12 91 GLY A CA 1
ATOM 717 C C . GLY A 1 91 ? -9.389 -3.682 -9.542 1.00 92.12 91 GLY A C 1
ATOM 718 O O . GLY A 1 91 ? -9.335 -4.243 -10.634 1.00 92.12 91 GLY A O 1
ATOM 719 N N . SER A 1 92 ? -8.559 -2.683 -9.223 1.00 93.31 92 SER A N 1
ATOM 720 C CA . SER A 1 92 ? -7.467 -2.217 -10.084 1.00 93.31 92 SER A CA 1
ATOM 721 C C . SER A 1 92 ? -6.106 -2.629 -9.531 1.00 93.31 92 SER A C 1
ATOM 723 O O . SER A 1 92 ? -5.927 -2.778 -8.320 1.00 93.31 92 SER A O 1
ATOM 725 N N . VAL A 1 93 ? -5.137 -2.798 -10.427 1.00 95.88 93 VAL A N 1
ATOM 726 C CA . VAL A 1 93 ? -3.764 -3.182 -10.090 1.00 95.88 93 VAL A CA 1
ATOM 727 C C . VAL A 1 93 ? -2.769 -2.263 -10.787 1.00 95.88 93 VAL A C 1
ATOM 729 O O . VAL A 1 93 ? -3.056 -1.737 -11.860 1.00 95.88 93 VAL A O 1
ATOM 732 N N . LEU A 1 94 ? -1.592 -2.105 -10.187 1.00 96.56 94 LEU A N 1
ATOM 733 C CA . LEU A 1 94 ? -0.448 -1.423 -10.793 1.00 96.56 94 LEU A CA 1
ATOM 734 C C . LEU A 1 94 ? 0.755 -2.360 -10.824 1.00 96.56 94 LEU A C 1
ATOM 736 O O . LEU A 1 94 ? 0.926 -3.212 -9.949 1.00 96.56 94 LEU A O 1
ATOM 740 N N . SER A 1 95 ? 1.622 -2.181 -11.811 1.00 96.06 95 SER A N 1
ATOM 741 C CA . SER A 1 95 ? 2.935 -2.809 -11.831 1.00 96.06 95 SER A CA 1
ATOM 742 C C . SER A 1 95 ? 3.983 -1.950 -11.122 1.00 96.06 95 SER A C 1
ATOM 744 O O . SER A 1 95 ? 3.837 -0.738 -10.973 1.00 96.06 95 SER A O 1
ATOM 746 N N . TYR A 1 96 ? 5.101 -2.563 -10.728 1.00 96.06 96 TYR A N 1
ATOM 747 C CA . TYR A 1 96 ? 6.254 -1.820 -10.198 1.00 96.06 96 TYR A CA 1
ATOM 748 C C . TYR A 1 96 ? 6.782 -0.751 -11.170 1.00 96.06 96 TYR A C 1
ATOM 750 O O . TYR A 1 96 ? 7.273 0.283 -10.721 1.00 96.06 96 TYR A O 1
ATOM 758 N N . SER A 1 97 ? 6.667 -0.978 -12.484 1.00 94.75 97 SER A N 1
ATOM 759 C CA . SER A 1 97 ? 7.015 0.021 -13.498 1.00 94.75 97 SER A CA 1
ATOM 760 C C . SER A 1 97 ? 6.016 1.172 -13.560 1.00 94.75 97 SER A C 1
ATOM 762 O O . SER A 1 97 ? 6.454 2.303 -13.719 1.00 94.75 97 SER A O 1
ATOM 764 N N . ASP A 1 98 ? 4.718 0.917 -13.367 1.00 96.25 98 ASP A N 1
ATOM 765 C CA . ASP A 1 98 ? 3.710 1.989 -13.350 1.00 96.25 98 ASP A CA 1
ATOM 766 C C . ASP A 1 98 ? 3.932 2.916 -12.149 1.00 96.25 98 ASP A C 1
ATOM 768 O O . ASP A 1 98 ? 3.828 4.133 -12.269 1.00 96.25 98 ASP A O 1
ATOM 772 N N . ILE A 1 99 ? 4.325 2.347 -11.002 1.00 97.38 99 ILE A N 1
ATOM 773 C CA . ILE A 1 99 ? 4.716 3.129 -9.821 1.00 97.38 99 ILE A CA 1
ATOM 774 C C . ILE A 1 99 ? 5.977 3.953 -10.100 1.00 97.38 99 ILE A C 1
ATOM 776 O O . ILE A 1 99 ? 6.053 5.103 -9.679 1.00 97.38 99 ILE A O 1
ATOM 780 N N . ALA A 1 100 ? 6.975 3.382 -10.784 1.00 97.00 100 ALA A N 1
ATOM 781 C CA . ALA A 1 100 ? 8.188 4.119 -11.134 1.00 97.00 100 ALA A CA 1
ATOM 782 C C . ALA A 1 100 ? 7.857 5.319 -12.029 1.00 97.00 100 ALA A C 1
ATOM 784 O O . ALA A 1 100 ? 8.265 6.434 -11.716 1.00 97.00 100 ALA A O 1
ATOM 785 N N . ASP A 1 101 ? 7.067 5.091 -13.079 1.00 96.31 101 ASP A N 1
ATOM 786 C CA . ASP A 1 101 ? 6.657 6.130 -14.020 1.00 96.31 101 ASP A CA 1
ATOM 787 C C . ASP A 1 101 ? 5.827 7.218 -13.304 1.00 96.31 101 ASP A C 1
ATOM 789 O O . ASP A 1 101 ? 6.110 8.405 -13.450 1.00 96.31 101 ASP A O 1
ATOM 793 N N . GLY A 1 102 ? 4.867 6.837 -12.454 1.00 96.50 102 GLY A N 1
ATOM 794 C CA . GLY A 1 102 ? 4.027 7.787 -11.716 1.00 96.50 102 GLY A CA 1
ATOM 795 C C . GLY A 1 102 ? 4.727 8.555 -10.591 1.00 96.50 102 GLY A C 1
ATOM 796 O O . GLY A 1 102 ? 4.237 9.599 -10.169 1.00 96.50 102 GLY A O 1
ATOM 797 N N . LEU A 1 103 ? 5.871 8.063 -10.109 1.00 96.69 103 LEU A N 1
ATOM 798 C CA . LEU A 1 103 ? 6.730 8.763 -9.149 1.00 96.69 103 LEU A CA 1
ATOM 799 C C . LEU A 1 103 ? 7.878 9.536 -9.813 1.00 96.69 103 LEU A C 1
ATOM 801 O O . LEU A 1 103 ? 8.718 10.077 -9.083 1.00 96.69 103 LEU A O 1
ATOM 805 N N . GLU A 1 104 ? 7.918 9.563 -11.150 1.00 96.94 104 GLU A N 1
ATOM 806 C CA . GLU A 1 104 ? 8.982 10.165 -11.965 1.00 96.94 104 GLU A CA 1
ATOM 807 C C . GLU A 1 104 ? 10.370 9.585 -11.644 1.00 96.94 104 GLU A C 1
ATOM 809 O O . GLU A 1 104 ? 11.392 10.272 -11.612 1.00 96.94 104 GLU A O 1
ATOM 814 N N . LEU A 1 105 ? 10.410 8.280 -11.374 1.00 96.06 105 LEU A N 1
ATOM 815 C CA . LEU A 1 105 ? 11.623 7.534 -11.071 1.00 96.06 105 LEU A CA 1
ATOM 816 C C . LEU A 1 105 ? 12.105 6.757 -12.302 1.00 96.06 105 LEU A C 1
ATOM 818 O O . LEU A 1 105 ? 11.297 6.257 -13.087 1.00 96.06 105 LEU A O 1
ATOM 822 N N . PRO A 1 106 ? 13.424 6.530 -12.448 1.00 94.38 106 PRO A N 1
ATOM 823 C CA . PRO A 1 106 ? 13.938 5.631 -13.472 1.00 94.38 106 PRO A CA 1
ATOM 824 C C . PRO A 1 106 ? 13.314 4.239 -13.345 1.00 94.38 106 PRO A C 1
ATOM 826 O O . PRO A 1 106 ? 13.215 3.705 -12.238 1.00 94.38 106 PRO A O 1
ATOM 829 N N . ARG A 1 107 ? 12.990 3.586 -14.466 1.00 87.31 107 ARG A N 1
ATOM 830 C CA . ARG A 1 107 ? 12.420 2.220 -14.472 1.00 87.31 107 ARG A CA 1
ATOM 831 C C . ARG A 1 107 ? 13.299 1.176 -13.772 1.00 87.31 107 ARG A C 1
ATOM 833 O O . ARG A 1 107 ? 12.795 0.178 -13.249 1.00 87.31 107 ARG A O 1
ATOM 840 N N . THR A 1 108 ? 14.606 1.429 -13.695 1.00 91.88 108 THR A N 1
ATOM 841 C CA . THR A 1 108 ? 15.578 0.633 -12.926 1.00 91.88 108 THR A CA 1
ATOM 842 C C . THR A 1 108 ? 15.293 0.622 -11.417 1.00 91.88 108 THR A C 1
ATOM 844 O O . THR A 1 108 ? 15.719 -0.300 -10.722 1.00 91.88 108 THR A O 1
ATOM 847 N N . SER A 1 109 ? 14.484 1.561 -10.916 1.00 94.44 109 SER A N 1
ATOM 848 C CA . SER A 1 109 ? 14.046 1.664 -9.515 1.00 94.44 109 SER A CA 1
ATOM 849 C C . SER A 1 109 ? 13.035 0.591 -9.098 1.00 94.44 109 SER A C 1
ATOM 851 O O . SER A 1 109 ? 12.697 0.506 -7.919 1.00 94.44 109 SER A O 1
ATOM 853 N N . SER A 1 110 ? 12.576 -0.268 -10.017 1.00 93.44 110 SER A N 1
ATOM 854 C CA . SER A 1 110 ? 11.576 -1.316 -9.741 1.00 93.44 110 SER A CA 1
ATOM 855 C C . SER A 1 110 ? 11.929 -2.194 -8.530 1.00 93.44 110 SER A C 1
ATOM 857 O O . SER A 1 110 ? 11.048 -2.558 -7.755 1.00 93.44 110 SER A O 1
ATOM 859 N N . ARG A 1 111 ? 13.218 -2.509 -8.323 1.00 93.06 111 ARG A N 1
ATOM 860 C CA . ARG A 1 111 ? 13.671 -3.273 -7.144 1.00 93.06 111 ARG A CA 1
ATOM 861 C C . ARG A 1 111 ? 13.516 -2.481 -5.846 1.00 93.06 111 ARG A C 1
ATOM 863 O O . ARG A 1 111 ? 12.997 -3.022 -4.878 1.00 93.06 111 ARG A O 1
ATOM 870 N N . ALA A 1 112 ? 13.920 -1.211 -5.840 1.00 96.50 112 ALA A N 1
ATOM 871 C CA . ALA A 1 112 ? 13.780 -0.337 -4.676 1.00 96.50 112 ALA A CA 1
ATOM 872 C C . ALA A 1 112 ? 12.302 -0.133 -4.308 1.00 96.50 112 ALA A C 1
ATOM 874 O O . ALA A 1 112 ? 11.938 -0.230 -3.136 1.00 96.50 112 ALA A O 1
ATOM 875 N N . ILE A 1 113 ? 11.438 0.055 -5.312 1.00 97.38 113 ILE A N 1
ATOM 876 C CA . ILE A 1 113 ? 9.983 0.119 -5.129 1.00 97.38 113 ILE A CA 1
ATOM 877 C C . ILE A 1 113 ? 9.467 -1.201 -4.552 1.00 97.38 113 ILE A C 1
ATOM 879 O O . ILE A 1 113 ? 8.707 -1.182 -3.591 1.00 97.38 113 ILE A O 1
ATOM 883 N N . GLY A 1 114 ? 9.914 -2.349 -5.069 1.00 95.62 114 GLY A N 1
ATOM 884 C CA . GLY A 1 114 ? 9.576 -3.665 -4.519 1.00 95.62 114 GLY A CA 1
ATOM 885 C C . GLY A 1 114 ? 9.896 -3.792 -3.028 1.00 95.62 114 GLY A C 1
ATOM 886 O O . GLY A 1 114 ? 9.037 -4.212 -2.251 1.00 95.62 114 GLY A O 1
ATOM 887 N N . THR A 1 115 ? 11.088 -3.355 -2.617 1.00 95.94 115 THR A N 1
ATOM 888 C CA . THR A 1 115 ? 11.493 -3.311 -1.205 1.00 95.94 115 THR A CA 1
ATOM 889 C C . THR A 1 115 ? 10.600 -2.380 -0.384 1.00 95.94 115 THR A C 1
ATOM 891 O O . THR A 1 115 ? 10.169 -2.756 0.704 1.00 95.94 115 THR A O 1
ATOM 894 N N . ALA A 1 116 ? 10.268 -1.191 -0.898 1.00 95.94 116 ALA A N 1
ATOM 895 C CA . ALA A 1 116 ? 9.376 -0.256 -0.213 1.00 95.94 116 ALA A CA 1
ATOM 896 C C . ALA A 1 116 ? 7.950 -0.809 -0.056 1.00 95.94 116 ALA A C 1
ATOM 898 O O . ALA A 1 116 ? 7.384 -0.770 1.036 1.00 95.94 116 ALA A O 1
ATOM 899 N N . VAL A 1 117 ? 7.391 -1.399 -1.113 1.00 96.00 117 VAL A N 1
ATOM 900 C CA . VAL A 1 117 ? 6.078 -2.062 -1.092 1.00 96.00 117 VAL A CA 1
ATOM 901 C C . VAL A 1 117 ? 6.070 -3.217 -0.082 1.00 96.00 117 VAL A C 1
ATOM 903 O O . VAL A 1 117 ? 5.117 -3.353 0.683 1.00 96.00 117 VAL A O 1
ATOM 906 N N . GLY A 1 118 ? 7.136 -4.024 -0.038 1.00 91.12 118 GLY A N 1
ATOM 907 C CA . GLY A 1 118 ? 7.286 -5.129 0.917 1.00 91.12 118 GLY A CA 1
ATOM 908 C C . GLY A 1 118 ? 7.484 -4.682 2.369 1.00 91.12 118 GLY A C 1
ATOM 909 O O . GLY A 1 1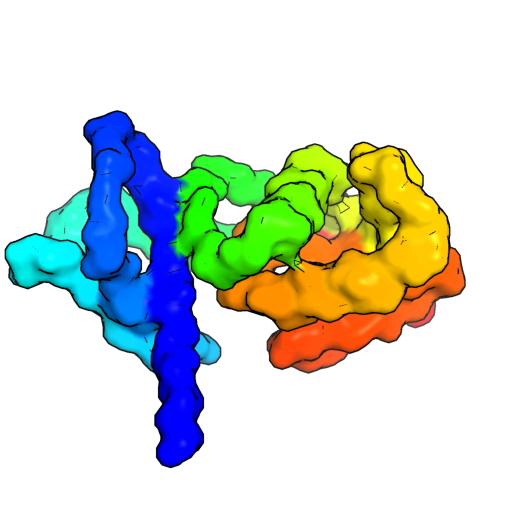18 ? 7.101 -5.402 3.292 1.00 91.12 118 GLY A O 1
ATOM 910 N N . ALA A 1 119 ? 8.026 -3.481 2.581 1.00 89.69 119 ALA A N 1
ATOM 911 C CA . ALA A 1 119 ? 8.196 -2.888 3.903 1.00 89.69 119 ALA A CA 1
ATOM 912 C C . ALA A 1 119 ? 6.880 -2.389 4.522 1.00 89.69 119 ALA A C 1
ATOM 914 O O . ALA A 1 119 ? 6.865 -2.097 5.717 1.00 89.69 119 ALA A O 1
ATOM 915 N N . ASN A 1 120 ? 5.784 -2.326 3.752 1.00 85.12 120 ASN A N 1
ATOM 916 C CA . ASN A 1 120 ? 4.473 -1.936 4.263 1.00 85.12 120 ASN A CA 1
ATOM 917 C C . ASN A 1 120 ? 4.047 -2.828 5.444 1.00 85.12 120 ASN A C 1
ATOM 919 O O . ASN A 1 120 ? 4.072 -4.060 5.353 1.00 85.12 120 ASN A O 1
ATOM 923 N N . LYS A 1 121 ? 3.623 -2.193 6.538 1.00 80.38 121 LYS A N 1
ATOM 924 C CA . LYS A 1 121 ? 3.129 -2.858 7.755 1.00 80.38 121 LYS A CA 1
ATOM 925 C C . LYS A 1 121 ? 1.605 -2.777 7.889 1.00 80.38 121 LYS A C 1
ATOM 927 O O . LYS A 1 121 ? 1.022 -3.530 8.662 1.00 80.38 121 LYS A O 1
ATOM 932 N N . LEU A 1 122 ? 0.958 -1.924 7.097 1.00 78.56 122 LEU A N 1
ATOM 933 C CA . LEU A 1 122 ? -0.476 -1.656 7.142 1.00 78.56 122 LEU A CA 1
ATOM 934 C C . LEU A 1 122 ? -1.187 -2.336 5.963 1.00 78.56 122 LEU A C 1
ATOM 936 O O . LEU A 1 122 ? -1.501 -1.697 4.956 1.00 78.56 122 LEU A O 1
ATOM 940 N N . ALA A 1 123 ? -1.415 -3.650 6.063 1.00 77.88 123 ALA A N 1
ATOM 941 C CA . ALA A 1 123 ? -2.189 -4.386 5.059 1.00 77.88 123 ALA A CA 1
ATOM 942 C C . ALA A 1 123 ? -3.576 -3.756 4.859 1.00 77.88 123 ALA A C 1
ATOM 944 O O . ALA A 1 123 ? -4.181 -3.283 5.819 1.00 77.88 123 ALA A O 1
ATOM 945 N N . ILE A 1 124 ? -4.097 -3.815 3.628 1.00 79.44 124 ILE A N 1
ATOM 946 C CA . ILE A 1 124 ? -5.426 -3.323 3.215 1.00 79.44 124 ILE A CA 1
ATOM 947 C C . ILE A 1 124 ? -5.553 -1.790 3.246 1.00 79.44 124 ILE A C 1
ATOM 949 O O . ILE A 1 124 ? -5.998 -1.220 2.254 1.00 79.44 124 ILE A O 1
ATOM 953 N N . ILE A 1 125 ? -5.109 -1.125 4.318 1.00 83.25 125 ILE A N 1
ATOM 954 C CA . ILE A 1 125 ? -5.058 0.343 4.422 1.00 83.25 125 ILE A CA 1
ATOM 955 C C . ILE A 1 125 ? -4.096 0.904 3.373 1.00 83.25 125 ILE A C 1
ATOM 957 O O . ILE A 1 125 ? -4.491 1.736 2.562 1.00 83.25 125 ILE A O 1
ATOM 961 N N . VAL A 1 126 ? -2.855 0.405 3.354 1.00 89.44 126 VAL A N 1
ATOM 962 C CA . VAL A 1 126 ? -1.918 0.636 2.254 1.00 89.44 126 VAL A CA 1
ATOM 963 C C . VAL A 1 126 ? -2.022 -0.569 1.315 1.00 89.44 126 VAL A C 1
ATOM 965 O O . VAL A 1 126 ? -1.610 -1.677 1.685 1.00 89.44 126 VAL A O 1
ATOM 968 N N . PRO A 1 127 ? -2.587 -0.402 0.105 1.00 91.62 127 PRO A N 1
ATOM 969 C CA . PRO A 1 127 ? -3.070 -1.506 -0.722 1.00 91.62 127 PRO A CA 1
ATOM 970 C C . PRO A 1 127 ? -1.949 -2.189 -1.523 1.00 91.62 127 PRO A C 1
ATOM 972 O O . PRO A 1 127 ? -2.011 -2.334 -2.743 1.00 91.62 127 PRO A O 1
ATOM 975 N N . CYS A 1 128 ? -0.893 -2.651 -0.849 1.00 93.38 128 CYS A N 1
ATOM 976 C CA . CYS A 1 128 ? 0.244 -3.307 -1.500 1.00 93.38 128 CYS A CA 1
ATOM 977 C C . CYS A 1 128 ? -0.114 -4.646 -2.177 1.00 93.38 128 CYS A C 1
ATOM 979 O O . CYS A 1 128 ? 0.628 -5.119 -3.040 1.00 93.38 128 CYS A O 1
ATOM 981 N N . HIS A 1 129 ? -1.260 -5.253 -1.838 1.00 92.38 129 HIS A N 1
ATOM 982 C CA . HIS A 1 129 ? -1.795 -6.437 -2.525 1.00 92.38 129 HIS A CA 1
ATOM 983 C C . HIS A 1 129 ? -2.221 -6.146 -3.969 1.00 92.38 129 HIS A C 1
ATOM 985 O O . HIS A 1 129 ? -2.235 -7.074 -4.774 1.00 92.38 129 HIS A O 1
ATOM 991 N N . ARG A 1 130 ? -2.482 -4.881 -4.322 1.00 95.94 130 ARG A N 1
ATOM 992 C CA . ARG A 1 130 ? -2.811 -4.445 -5.691 1.00 95.94 130 ARG A CA 1
ATOM 993 C C . ARG A 1 130 ? -1.584 -4.274 -6.589 1.00 95.94 130 ARG A C 1
ATOM 995 O O . ARG A 1 130 ? -1.727 -3.963 -7.766 1.00 95.94 130 ARG A O 1
ATOM 1002 N N . ILE A 1 131 ? -0.375 -4.473 -6.056 1.00 97.06 131 ILE A N 1
ATOM 1003 C CA . ILE A 1 131 ? 0.861 -4.319 -6.827 1.00 97.06 131 ILE A CA 1
ATOM 1004 C C . ILE A 1 131 ? 1.325 -5.663 -7.372 1.00 97.06 131 ILE A C 1
ATOM 1006 O O . ILE A 1 131 ? 1.637 -6.593 -6.614 1.00 97.06 131 ILE A O 1
ATOM 1010 N N . LEU A 1 132 ? 1.373 -5.765 -8.696 1.00 96.12 132 LEU A N 1
ATOM 1011 C CA . LEU A 1 132 ? 1.720 -6.978 -9.426 1.00 96.12 132 LEU A CA 1
ATOM 1012 C C . LEU A 1 132 ? 3.015 -6.805 -10.224 1.00 96.12 132 LEU A C 1
ATOM 1014 O O . LEU A 1 132 ? 3.581 -5.718 -10.359 1.00 96.12 132 LEU A O 1
ATOM 1018 N N . ARG A 1 133 ? 3.520 -7.914 -10.756 1.00 94.38 133 ARG A N 1
ATOM 1019 C CA . ARG A 1 133 ? 4.578 -7.874 -11.763 1.00 94.38 133 ARG A CA 1
ATOM 1020 C C . ARG A 1 133 ? 3.978 -7.418 -13.098 1.00 94.38 133 ARG A C 1
ATOM 1022 O O . ARG A 1 133 ? 2.779 -7.541 -13.327 1.00 94.38 133 ARG A O 1
ATOM 1029 N N . ARG A 1 134 ? 4.818 -6.894 -13.995 1.00 92.31 134 ARG A N 1
ATOM 1030 C CA . ARG A 1 134 ? 4.382 -6.354 -15.299 1.00 92.31 134 ARG A CA 1
ATOM 1031 C C . ARG A 1 134 ? 3.715 -7.398 -16.209 1.00 92.31 134 ARG A C 1
ATOM 1033 O O . ARG A 1 134 ? 2.906 -7.043 -17.052 1.00 92.31 134 ARG A O 1
ATOM 1040 N N . ASP A 1 135 ? 4.047 -8.672 -16.032 1.00 91.69 135 ASP A N 1
ATOM 1041 C CA . ASP A 1 135 ? 3.439 -9.815 -16.725 1.00 91.69 135 ASP A CA 1
ATOM 1042 C C . ASP A 1 135 ? 2.060 -10.213 -16.154 1.00 91.69 135 ASP A C 1
ATOM 1044 O O . ASP A 1 135 ? 1.426 -11.133 -16.664 1.00 91.69 135 ASP A O 1
ATOM 1048 N N . GLY A 1 136 ? 1.581 -9.525 -15.111 1.00 89.25 136 GLY A N 1
ATOM 1049 C CA . GLY A 1 136 ? 0.335 -9.838 -14.408 1.00 89.25 136 GLY A CA 1
ATOM 1050 C C . GLY A 1 136 ? 0.486 -10.913 -13.331 1.00 89.25 136 GLY A C 1
ATOM 1051 O O . GLY A 1 1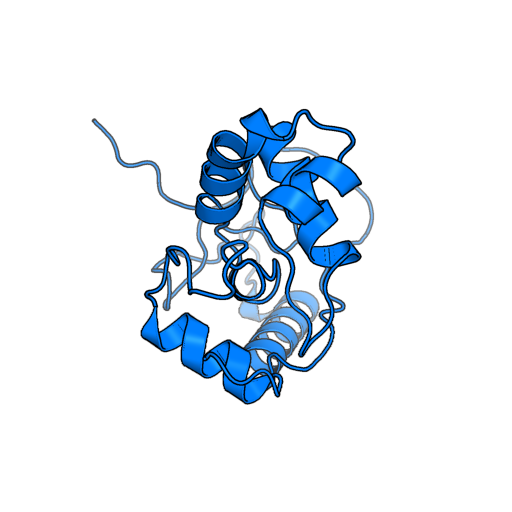36 ? -0.470 -11.176 -12.603 1.00 89.25 136 GLY A O 1
ATOM 1052 N N . ASN A 1 137 ? 1.678 -11.500 -13.172 1.00 92.88 137 ASN A N 1
ATOM 1053 C CA . ASN A 1 137 ? 1.927 -12.480 -12.125 1.00 92.88 137 ASN A CA 1
ATOM 1054 C C . ASN A 1 137 ? 2.013 -11.814 -10.748 1.00 92.88 137 ASN A C 1
ATOM 1056 O O . ASN A 1 137 ? 2.422 -10.656 -10.583 1.00 92.88 137 ASN A O 1
ATOM 1060 N N . LEU A 1 138 ? 1.692 -12.587 -9.715 1.00 93.19 138 LEU A N 1
ATOM 1061 C CA . LEU A 1 138 ? 1.818 -12.121 -8.343 1.00 93.19 138 LEU A CA 1
ATOM 1062 C C . LEU A 1 138 ? 3.294 -11.979 -7.959 1.00 93.19 138 LEU A C 1
ATOM 1064 O O . LEU A 1 138 ? 4.077 -12.924 -8.025 1.00 93.19 138 LEU A O 1
ATOM 1068 N N . GLY A 1 139 ? 3.668 -10.778 -7.523 1.00 89.31 139 GLY A N 1
ATOM 1069 C CA . GLY A 1 139 ? 4.873 -10.574 -6.724 1.00 89.31 139 GLY A CA 1
ATOM 1070 C C . GLY A 1 139 ? 4.653 -11.003 -5.273 1.00 89.31 139 GLY A C 1
ATOM 1071 O O . GLY A 1 139 ? 3.508 -11.194 -4.849 1.00 89.31 139 GLY A O 1
ATOM 1072 N N . GLY A 1 140 ? 5.750 -11.078 -4.515 1.00 87.75 140 GLY A N 1
ATOM 1073 C CA . GLY A 1 140 ? 5.744 -11.380 -3.084 1.00 87.75 140 GLY A CA 1
ATOM 1074 C C . GLY A 1 140 ? 4.736 -10.545 -2.290 1.00 87.75 140 GLY A C 1
ATOM 1075 O O . GLY A 1 140 ? 4.398 -9.414 -2.652 1.00 87.75 140 GLY A O 1
ATOM 1076 N N . TYR A 1 141 ? 4.249 -11.119 -1.195 1.00 84.31 141 TYR A N 1
ATOM 1077 C CA . TYR A 1 141 ? 3.353 -10.450 -0.261 1.00 84.31 141 TYR A CA 1
ATOM 1078 C C . TYR A 1 141 ? 3.745 -10.820 1.159 1.00 84.31 141 TYR A C 1
ATOM 1080 O O . TYR A 1 141 ? 3.886 -12.005 1.460 1.00 84.31 141 TYR A O 1
ATOM 1088 N N . ARG A 1 142 ? 3.902 -9.815 2.027 1.00 82.19 142 ARG A N 1
ATOM 1089 C CA . ARG A 1 142 ? 4.364 -9.994 3.412 1.00 82.19 142 ARG A CA 1
ATOM 1090 C C . ARG A 1 142 ? 3.521 -11.009 4.191 1.00 82.19 142 ARG A C 1
ATOM 1092 O O . ARG A 1 142 ? 4.061 -11.752 4.997 1.00 82.19 142 ARG A O 1
ATOM 1099 N N . TRP A 1 143 ? 2.221 -11.065 3.910 1.00 78.19 143 TRP A N 1
ATOM 1100 C CA . TRP A 1 143 ? 1.267 -11.961 4.570 1.00 78.19 143 TRP A CA 1
ATOM 1101 C C . TRP A 1 143 ? 0.907 -13.206 3.739 1.00 78.19 143 TRP A C 1
ATOM 1103 O O . TRP A 1 143 ? -0.101 -13.855 4.005 1.00 78.19 143 TRP A O 1
ATOM 1113 N N . GLY A 1 144 ? 1.707 -13.539 2.722 1.00 79.75 144 GLY A N 1
ATOM 1114 C CA . GLY A 1 144 ? 1.534 -14.742 1.905 1.00 79.75 144 GLY A CA 1
ATOM 1115 C C . GLY A 1 144 ? 0.685 -14.549 0.643 1.00 79.75 144 GLY A C 1
ATOM 1116 O O . GLY A 1 144 ? -0.279 -13.785 0.595 1.00 79.75 144 GLY A O 1
ATOM 1117 N N . ILE A 1 145 ? 1.053 -15.264 -0.420 1.00 85.12 145 ILE A N 1
ATOM 1118 C CA . ILE A 1 145 ? 0.435 -15.121 -1.747 1.00 85.12 145 ILE A CA 1
ATOM 1119 C C . ILE A 1 145 ? -1.045 -15.528 -1.752 1.00 85.12 145 ILE A C 1
ATOM 1121 O O . ILE A 1 145 ? -1.841 -14.892 -2.444 1.00 85.12 145 ILE A O 1
ATOM 1125 N N . ASP A 1 146 ? -1.438 -16.523 -0.957 1.00 80.62 146 ASP A N 1
ATOM 1126 C CA . ASP A 1 146 ? -2.832 -16.980 -0.892 1.00 80.62 146 ASP A CA 1
ATOM 1127 C C . ASP A 1 146 ? -3.764 -15.899 -0.342 1.00 80.62 146 ASP A C 1
ATOM 1129 O O . ASP A 1 146 ? -4.851 -15.672 -0.878 1.00 80.62 146 ASP A O 1
ATOM 1133 N N . LEU A 1 147 ? -3.309 -15.155 0.673 1.00 78.12 147 LEU A N 1
ATOM 1134 C CA . LEU A 1 147 ? -4.065 -14.023 1.196 1.00 78.12 147 LEU A CA 1
ATOM 1135 C C . LEU A 1 147 ? -4.168 -12.901 0.156 1.00 78.12 147 LEU A C 1
ATOM 1137 O O . LEU A 1 147 ? -5.255 -12.365 -0.047 1.00 78.12 147 LEU A O 1
ATOM 1141 N N . LYS A 1 148 ? -3.076 -12.591 -0.557 1.00 84.06 148 LYS A N 1
ATOM 1142 C CA . LYS A 1 148 ? -3.091 -11.609 -1.656 1.00 84.06 148 LYS A CA 1
ATOM 1143 C C . LYS A 1 148 ? -4.116 -11.977 -2.731 1.00 84.06 148 LYS A C 1
ATOM 1145 O O . LYS A 1 148 ? -4.903 -11.119 -3.122 1.00 84.06 148 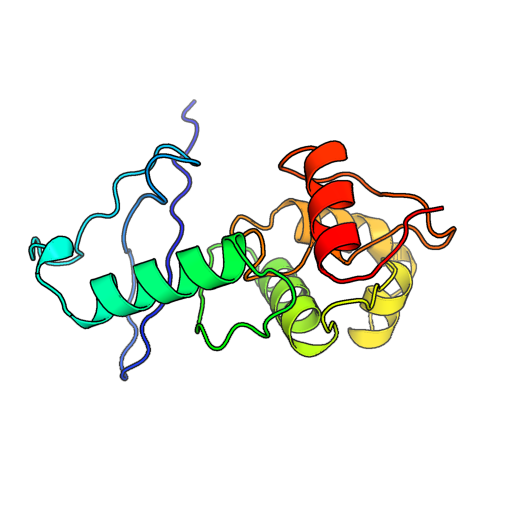LYS A O 1
ATOM 1150 N N . LYS A 1 149 ? -4.154 -13.246 -3.159 1.00 85.56 149 LYS A N 1
ATOM 1151 C CA . LYS A 1 149 ? -5.157 -13.766 -4.109 1.00 85.56 149 LYS A CA 1
ATOM 1152 C C . LYS A 1 149 ? -6.577 -13.587 -3.588 1.00 85.56 149 LYS A C 1
ATOM 1154 O O . LYS A 1 149 ? -7.428 -13.081 -4.311 1.00 85.56 149 LYS A O 1
ATOM 1159 N N . LYS A 1 150 ? -6.822 -13.975 -2.333 1.00 83.06 150 LYS A N 1
ATOM 1160 C CA . LYS A 1 150 ? -8.145 -13.875 -1.710 1.00 83.06 150 LYS A CA 1
ATOM 1161 C C . LYS A 1 150 ? -8.635 -12.429 -1.641 1.00 83.06 150 LYS A C 1
ATOM 1163 O O . LYS A 1 150 ? -9.780 -12.172 -1.994 1.00 83.06 150 LYS A O 1
ATOM 1168 N N . ILE A 1 151 ? -7.780 -11.493 -1.221 1.00 83.25 151 ILE A N 1
ATOM 1169 C CA . ILE A 1 151 ? -8.137 -10.068 -1.144 1.00 83.25 151 ILE A CA 1
ATOM 1170 C C . ILE A 1 151 ? -8.439 -9.519 -2.543 1.00 83.25 151 ILE A C 1
ATOM 1172 O O . ILE A 1 151 ? -9.472 -8.887 -2.727 1.00 83.25 151 ILE A O 1
ATOM 1176 N N . LEU A 1 152 ? -7.590 -9.804 -3.537 1.00 89.06 152 LEU A N 1
ATOM 1177 C CA . LEU A 1 152 ? -7.827 -9.381 -4.922 1.00 89.06 152 LEU A CA 1
ATOM 1178 C C . LEU A 1 152 ? -9.157 -9.917 -5.470 1.00 89.06 152 LEU A C 1
ATOM 1180 O O . LEU A 1 152 ? -9.918 -9.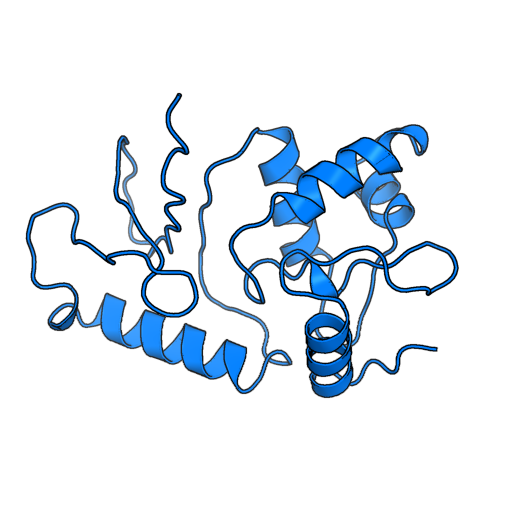155 -6.059 1.00 89.06 152 LEU A O 1
ATOM 1184 N N . ALA A 1 153 ? -9.475 -11.188 -5.211 1.00 87.12 153 ALA A N 1
ATOM 1185 C CA . ALA A 1 153 ? -10.742 -11.786 -5.623 1.00 87.12 153 ALA A CA 1
ATOM 1186 C C . ALA A 1 153 ? -11.954 -11.116 -4.951 1.00 87.12 153 ALA A C 1
ATOM 1188 O O . ALA A 1 153 ? -12.949 -10.846 -5.620 1.00 87.12 153 ALA A O 1
ATOM 1189 N N . LEU A 1 154 ? -11.862 -10.790 -3.654 1.00 83.62 154 LEU A N 1
ATOM 1190 C CA . LEU A 1 154 ? -12.896 -10.031 -2.933 1.00 83.62 154 LEU A CA 1
ATOM 1191 C C . LEU A 1 154 ? -13.076 -8.607 -3.480 1.00 83.62 154 LEU A C 1
ATOM 1193 O O . LEU A 1 154 ? -14.165 -8.048 -3.392 1.00 83.62 154 LEU A O 1
ATOM 1197 N N . GLU A 1 155 ? -12.024 -8.024 -4.054 1.00 89.00 155 GLU A N 1
ATOM 1198 C CA . GLU A 1 155 ? -12.075 -6.737 -4.753 1.00 89.00 155 GLU A CA 1
ATOM 1199 C C . GLU A 1 155 ? -12.527 -6.858 -6.224 1.00 89.00 155 GLU A C 1
ATOM 1201 O O . GLU A 1 155 ? -12.586 -5.850 -6.926 1.00 89.00 155 GLU A O 1
ATOM 1206 N N . GLY A 1 156 ? -12.846 -8.064 -6.707 1.00 90.19 156 GLY A N 1
ATOM 1207 C CA . GLY A 1 156 ? -13.291 -8.310 -8.082 1.00 90.19 156 GLY A CA 1
ATOM 1208 C C . GLY A 1 156 ? -12.163 -8.478 -9.108 1.00 90.19 156 GLY A C 1
ATOM 1209 O O . GLY A 1 156 ? -12.435 -8.528 -10.306 1.00 90.19 156 GLY A O 1
ATOM 1210 N N . TYR A 1 157 ? -10.904 -8.593 -8.674 1.00 92.25 157 TYR A N 1
ATOM 1211 C CA . TYR A 1 157 ? -9.767 -8.865 -9.553 1.00 92.25 157 TYR A CA 1
ATOM 1212 C C . TYR A 1 157 ? -9.449 -10.364 -9.603 1.00 92.25 157 TYR A C 1
ATOM 1214 O O . TYR A 1 157 ? -9.064 -10.975 -8.604 1.00 92.25 157 TYR A O 1
ATOM 1222 N N . SER A 1 158 ? -9.559 -10.957 -10.793 1.00 89.50 158 SER A N 1
ATOM 1223 C CA . SER A 1 158 ? -9.169 -12.351 -11.030 1.00 89.50 158 SER A CA 1
ATOM 1224 C C . SER A 1 158 ? -7.706 -12.424 -11.455 1.00 89.50 158 SER A C 1
ATOM 1226 O O . SER A 1 158 ? -7.327 -11.922 -12.512 1.00 89.50 158 SER A O 1
ATOM 1228 N N . VAL A 1 159 ? -6.882 -13.053 -10.618 1.00 85.19 159 VAL A N 1
ATOM 1229 C CA . VAL A 1 159 ? -5.483 -13.347 -10.948 1.00 85.19 159 VAL A CA 1
ATOM 1230 C C . VAL A 1 159 ? -5.453 -14.405 -12.055 1.00 85.19 159 VAL A C 1
ATOM 1232 O O . VAL A 1 159 ? -6.212 -15.371 -11.985 1.00 85.19 159 VAL A O 1
ATOM 1235 N N . LYS A 1 160 ? -4.600 -14.198 -13.063 1.00 74.81 160 LYS A N 1
ATOM 1236 C CA . LYS A 1 160 ? -4.368 -15.162 -14.147 1.00 74.81 160 LYS A CA 1
ATOM 1237 C C . LYS A 1 160 ? -3.668 -16.432 -13.668 1.00 74.81 160 LYS A C 1
ATOM 1239 O O . LYS A 1 160 ? -2.907 -16.356 -12.674 1.00 74.81 160 LYS A O 1
#

Foldseek 3Di:
DDDPAAAWDQDPDDDDDDDDDDWDDPDVSNIDRADPVNDPLVPDPSSVVVVVLVVVCVVQLQDQRPTHTDGDDDPVLVLLLVCQSVVDHQLAADELQNSCVVSVHPSVCSVVSVVSLQPDPDDSNSPSLRYDHPVQHRDDHNVDPVVSQVSNVSSVHHRD

InterPro domains:
  IPR001497 Methylated-DNA-[protein]-cysteine S-methyltransferase, active site [PS00374] (126-132)
  IPR014048 Methylated-DNA-[protein]-cysteine S-methyltransferase, DNA binding [PF01035] (75-156)
  IPR014048 Methylated-DNA-[protein]-cysteine S-methyltransferase, DNA binding [TIGR00589] (74-155)
  IPR014048 Methylated-DNA-[protein]-cysteine S-methyltransferase, DNA binding [cd06445] (76-156)
  IPR036217 Methylated DNA-protein cysteine methyltransferase, DNA binding domain [SSF46767] (73-157)
  IPR036388 Winged helix-like DNA-binding domain superfamily [G3DSA:1.10.10.10] (68-158)

Radius of gyration: 16.41 Å; chains: 1; bounding box: 36×36×47 Å

Sequence (160 aa):
MDDLETVCYISLSSSSTSPELFGDARARLKTDLVSVDGSDLEKDSRFKKTKEQVKDLIESPGKQSQLTYSQTGTEFQKKVWDYLVYSTKPGSVLSYSDIADGLELPRTSSRAIGTAVGANKLAIIVPCHRILRRDGNLGGYRWGIDLKKKILALEGYSVK

Organism: NCBI:txid44093

Secondary structure (DSSP, 8-state):
--------B----SS----------TTTS------TTS--GGG-HHHHHHHHHHHHHHH-TTSPP----B----HHHHHHHHHHHHH--TT--EEHHHHHHHTT--GGGHHHHHHHHHT--STTTS-GGGEE-TTSPPPP-TT-HHHHHHHHHHTT----

pLDDT: mean 71.68, std 24.02, range [26.75, 97.38]